Protein AF-W2SQP8-F1 (afdb_monomer_lite)

Sequence (62 aa):
MFLLILVLVGVPSSLAASCGGSGIPFRFEVLPTGSPVLGCAAPTCFGAGEGGNSLLHDSKFQ

Foldseek 3Di:
DVVVVVVVVPDPDDDDWDQDDLPWDWDWDQDPVRDIDIDTPDDPPDAADPPRHRSSPPTDDD

pLDDT: mean 83.63, std 8.28, range [65.31, 97.5]

Structure (mmCIF, N/CA/C/O backbone):
data_AF-W2SQP8-F1
#
_entry.id   AF-W2SQP8-F1
#
loop_
_atom_site.group_PDB
_atom_site.id
_atom_site.type_symbol
_atom_site.label_atom_id
_atom_site.label_alt_id
_atom_site.label_comp_id
_atom_site.label_asym_id
_atom_site.label_entity_id
_atom_site.label_seq_id
_atom_site.pdbx_PDB_ins_code
_atom_site.Cartn_x
_atom_site.Cartn_y
_atom_site.Cartn_z
_atom_site.occupancy
_atom_site.B_iso_or_equiv
_atom_site.auth_seq_id
_atom_site.auth_comp_id
_atom_site.auth_asym_id
_atom_site.auth_atom_id
_atom_site.pdbx_PDB_model_num
ATOM 1 N N . MET A 1 1 ? 2.553 10.190 35.797 1.00 72.31 1 MET A N 1
ATOM 2 C CA . MET A 1 1 ? 3.612 9.912 34.797 1.00 72.31 1 MET A CA 1
ATOM 3 C C . MET A 1 1 ? 3.912 8.420 34.639 1.00 72.31 1 MET A C 1
ATOM 5 O O . MET A 1 1 ? 4.010 7.967 33.512 1.00 72.31 1 MET A O 1
ATOM 9 N N . PHE A 1 2 ? 4.014 7.645 35.728 1.00 85.69 2 PHE A N 1
ATOM 10 C CA . PHE A 1 2 ? 4.362 6.211 35.684 1.00 85.69 2 PHE A CA 1
ATOM 11 C C . PHE A 1 2 ? 3.396 5.354 34.841 1.00 85.69 2 PHE A C 1
ATOM 13 O O . PHE A 1 2 ? 3.817 4.516 34.053 1.00 85.69 2 PHE A O 1
ATOM 20 N N . LEU A 1 3 ? 2.095 5.637 34.951 1.00 88.56 3 LEU A N 1
ATOM 21 C CA . LEU A 1 3 ? 1.031 4.955 34.208 1.00 88.56 3 LEU A CA 1
ATOM 22 C C . LEU A 1 3 ? 1.140 5.173 32.687 1.00 88.56 3 LEU A C 1
ATOM 24 O O . LEU A 1 3 ? 0.946 4.245 31.916 1.00 88.56 3 LEU A O 1
ATOM 28 N N . LEU A 1 4 ? 1.527 6.379 32.259 1.00 86.50 4 LEU A N 1
ATOM 29 C CA . LEU A 1 4 ? 1.726 6.713 30.846 1.00 86.50 4 LEU A CA 1
ATOM 30 C C . LEU A 1 4 ? 2.912 5.938 30.250 1.00 86.50 4 LEU A C 1
ATOM 32 O O . LEU A 1 4 ? 2.808 5.412 29.149 1.00 86.50 4 LEU A O 1
ATOM 36 N N . ILE A 1 5 ? 4.015 5.826 30.999 1.00 88.06 5 ILE A N 1
ATOM 37 C CA . ILE A 1 5 ? 5.211 5.081 30.576 1.00 88.06 5 ILE A CA 1
ATOM 38 C C . ILE A 1 5 ? 4.898 3.585 30.440 1.00 88.06 5 ILE A C 1
ATOM 40 O O . ILE A 1 5 ? 5.277 2.974 29.447 1.00 88.06 5 ILE A O 1
ATOM 44 N N . LEU A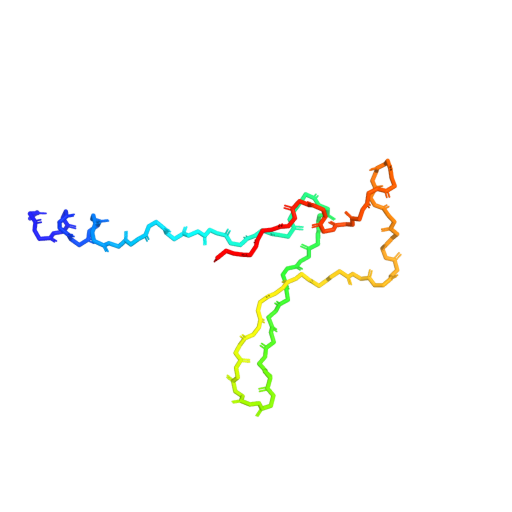 1 6 ? 4.154 3.012 31.390 1.00 88.88 6 LEU A N 1
ATOM 45 C CA . LEU A 1 6 ? 3.682 1.625 31.316 1.00 88.88 6 LEU A CA 1
ATOM 46 C C . LEU A 1 6 ? 2.830 1.365 30.068 1.00 88.88 6 LEU A C 1
ATOM 48 O O . LEU A 1 6 ? 3.014 0.347 29.406 1.00 88.88 6 LEU A O 1
ATOM 52 N N . VAL A 1 7 ? 1.939 2.298 29.722 1.00 85.88 7 VAL A N 1
ATOM 53 C CA . VAL A 1 7 ? 1.119 2.200 28.506 1.00 85.88 7 VAL A CA 1
ATOM 54 C C . VAL A 1 7 ? 1.991 2.266 27.251 1.00 85.88 7 VAL A C 1
ATOM 56 O O . VAL A 1 7 ? 1.860 1.409 26.388 1.00 85.88 7 VAL A O 1
ATOM 59 N N . LEU A 1 8 ? 2.920 3.218 27.158 1.00 84.31 8 LEU A N 1
ATOM 60 C CA . LEU A 1 8 ? 3.798 3.375 25.989 1.00 84.31 8 LEU A CA 1
ATOM 61 C C . LEU A 1 8 ? 4.722 2.172 25.748 1.00 84.31 8 LEU A C 1
ATOM 63 O O . LEU A 1 8 ? 4.993 1.848 24.599 1.00 84.31 8 LEU A O 1
ATOM 67 N N . VAL A 1 9 ? 5.193 1.507 26.807 1.00 85.19 9 VAL A N 1
ATOM 68 C CA . VAL A 1 9 ? 6.050 0.310 26.698 1.00 85.19 9 VAL A CA 1
ATOM 69 C C . VAL A 1 9 ? 5.239 -0.949 26.369 1.00 85.19 9 VAL A C 1
ATOM 71 O O . VAL A 1 9 ? 5.761 -1.870 25.745 1.00 85.19 9 VAL A O 1
ATOM 74 N N . GLY A 1 10 ? 3.970 -1.004 26.780 1.00 81.50 10 GLY A N 1
ATOM 75 C CA . GLY A 1 10 ? 3.079 -2.134 26.506 1.00 81.50 10 GLY A CA 1
ATOM 76 C C . GLY A 1 10 ? 2.461 -2.128 25.106 1.00 81.50 10 GLY A C 1
ATOM 77 O O . GLY A 1 10 ? 1.949 -3.159 24.670 1.00 81.50 10 GLY A O 1
ATOM 78 N N . VAL A 1 11 ? 2.492 -0.995 24.398 1.00 80.25 11 VAL A N 1
ATOM 79 C CA . VAL A 1 11 ? 2.024 -0.913 23.011 1.00 80.25 11 VAL A CA 1
ATOM 80 C C . VAL A 1 11 ? 3.124 -1.476 22.104 1.00 80.25 11 VAL A C 1
ATOM 82 O O . VAL A 1 11 ? 4.213 -0.899 22.060 1.00 80.25 11 VAL A O 1
ATOM 85 N N . PRO A 1 12 ? 2.884 -2.588 21.380 1.00 73.44 12 PRO A N 1
ATOM 86 C CA . PRO A 1 12 ? 3.849 -3.080 20.406 1.00 73.44 12 PRO A CA 1
ATOM 87 C C . PRO A 1 12 ? 4.128 -1.975 19.389 1.00 73.44 12 PRO A C 1
ATOM 89 O O . PRO A 1 12 ? 3.216 -1.246 18.992 1.00 73.44 12 PRO A O 1
ATOM 92 N N . SER A 1 13 ? 5.387 -1.835 18.976 1.00 69.44 13 SER A N 1
ATOM 93 C CA . SER A 1 13 ? 5.781 -0.886 17.939 1.00 69.44 13 SER A CA 1
ATOM 94 C C . SER A 1 13 ? 4.885 -1.086 16.717 1.00 69.44 13 SER A C 1
ATOM 96 O O . SER A 1 13 ? 4.924 -2.138 16.081 1.00 69.44 13 SER A O 1
ATOM 98 N N . SER A 1 14 ? 4.045 -0.093 16.412 1.00 65.31 14 SER A N 1
ATOM 99 C CA . SER A 1 14 ? 3.169 -0.143 15.247 1.00 65.31 14 SER A CA 1
ATOM 100 C C . SER A 1 14 ? 4.044 -0.168 14.001 1.00 65.31 14 SER A C 1
ATOM 102 O O . SER A 1 14 ? 4.693 0.828 13.669 1.00 65.31 14 SER A O 1
ATOM 104 N N . LEU A 1 15 ? 4.103 -1.320 13.341 1.00 72.69 15 LEU A N 1
ATOM 105 C CA . LEU A 1 15 ? 4.783 -1.462 12.065 1.00 72.69 15 LEU A CA 1
ATOM 106 C C . LEU A 1 15 ? 3.961 -0.706 11.020 1.00 72.69 15 LEU A C 1
ATOM 108 O O . LEU A 1 15 ? 2.745 -0.869 10.927 1.00 72.69 15 LEU A O 1
ATOM 112 N N . ALA A 1 16 ? 4.617 0.173 10.270 1.00 78.62 16 ALA A N 1
ATOM 113 C CA . ALA A 1 16 ? 3.978 0.846 9.153 1.00 78.62 16 ALA A CA 1
ATOM 114 C C . ALA A 1 16 ? 3.960 -0.093 7.942 1.00 78.62 16 ALA A C 1
ATOM 116 O O . ALA A 1 16 ? 4.954 -0.761 7.652 1.00 78.62 16 ALA A O 1
ATOM 117 N N . ALA A 1 17 ? 2.846 -0.106 7.213 1.00 86.75 17 ALA A N 1
ATOM 118 C CA . ALA A 1 17 ? 2.813 -0.699 5.885 1.00 86.75 17 ALA A CA 1
ATOM 119 C C . ALA A 1 17 ? 3.500 0.239 4.879 1.00 86.75 17 ALA A C 1
ATOM 121 O O . ALA A 1 17 ? 3.434 1.462 5.015 1.00 86.75 17 ALA A O 1
ATOM 122 N N . SER A 1 18 ? 4.137 -0.325 3.855 1.00 88.25 18 SER A N 1
ATOM 123 C CA . SER A 1 18 ? 4.775 0.421 2.769 1.00 88.25 18 SER A CA 1
ATOM 124 C C . SER A 1 18 ? 4.469 -0.222 1.423 1.00 88.25 18 SER A C 1
ATOM 126 O O . SER A 1 18 ? 4.584 -1.436 1.273 1.00 88.25 18 SER A O 1
ATOM 128 N N . CYS A 1 19 ? 4.141 0.603 0.430 1.00 88.19 19 CYS A N 1
ATOM 129 C CA . CYS A 1 19 ? 4.049 0.187 -0.970 1.00 88.19 19 CYS A CA 1
ATOM 130 C C . CYS A 1 19 ? 5.348 0.370 -1.757 1.00 88.19 19 CYS A C 1
ATOM 132 O O . CYS A 1 19 ? 5.337 0.272 -2.983 1.00 88.19 19 CYS A O 1
ATOM 134 N N . GLY A 1 20 ? 6.456 0.600 -1.051 1.00 86.44 20 GLY A N 1
ATOM 135 C CA . GLY A 1 20 ? 7.757 0.814 -1.664 1.00 86.44 20 GLY A CA 1
ATOM 136 C C . GLY A 1 20 ? 7.946 2.223 -2.228 1.00 86.44 20 GLY A C 1
ATOM 137 O O . GLY A 1 20 ? 7.134 3.124 -2.003 1.00 86.44 20 GLY A O 1
ATOM 138 N N . GLY A 1 21 ? 9.044 2.416 -2.959 1.00 79.19 21 GLY A N 1
ATOM 139 C CA . GLY A 1 21 ? 9.471 3.688 -3.549 1.00 79.19 21 GLY A CA 1
ATOM 140 C C . GLY A 1 21 ? 8.854 4.012 -4.914 1.00 79.19 21 GLY A C 1
ATOM 141 O O . GLY A 1 21 ? 9.057 5.108 -5.427 1.00 79.19 21 GLY A O 1
ATOM 142 N N . SER A 1 22 ? 8.075 3.099 -5.501 1.00 74.50 22 SER A N 1
ATOM 143 C CA . SER A 1 22 ? 7.551 3.210 -6.875 1.00 74.50 22 SER A CA 1
ATOM 144 C C . SER A 1 22 ? 6.387 4.207 -7.054 1.00 74.50 22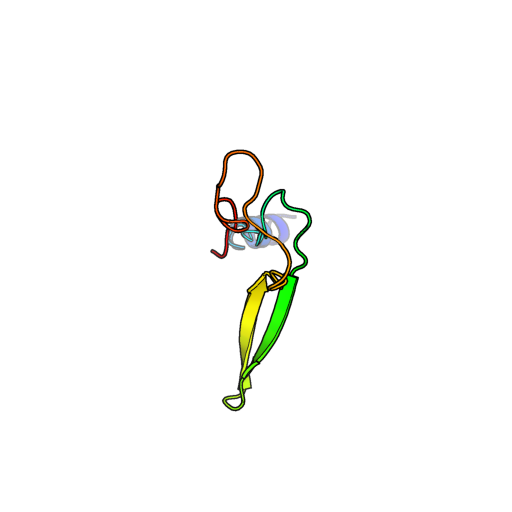 SER A C 1
ATOM 146 O O . SER A 1 22 ? 5.756 4.228 -8.108 1.00 74.50 22 SER A O 1
ATOM 148 N N . GLY A 1 23 ? 6.047 5.009 -6.035 1.00 77.31 23 GLY A N 1
ATOM 149 C CA . GLY A 1 23 ? 4.909 5.943 -6.078 1.00 77.31 23 GLY A CA 1
ATOM 150 C C . GLY A 1 23 ? 3.533 5.262 -6.137 1.00 77.31 23 GLY A C 1
ATOM 151 O O . GLY A 1 23 ? 2.538 5.901 -6.477 1.00 77.31 23 GLY A O 1
ATOM 152 N N . ILE A 1 24 ? 3.469 3.965 -5.820 1.00 86.50 24 ILE A N 1
ATOM 153 C CA . ILE A 1 24 ? 2.244 3.163 -5.856 1.00 86.50 24 ILE A CA 1
ATOM 154 C C . ILE A 1 24 ? 1.388 3.478 -4.618 1.00 86.50 24 ILE A C 1
ATOM 156 O O . ILE A 1 24 ? 1.887 3.368 -3.495 1.00 86.50 24 ILE A O 1
ATOM 160 N N . PRO A 1 25 ? 0.103 3.843 -4.779 1.00 88.56 25 PRO A N 1
ATOM 161 C CA . PRO A 1 25 ? -0.756 4.147 -3.643 1.00 88.56 25 PRO A CA 1
ATOM 162 C C . PRO A 1 25 ? -1.195 2.882 -2.898 1.00 88.56 25 PRO A C 1
ATOM 164 O O . PRO A 1 25 ? -1.249 1.781 -3.454 1.00 88.56 25 PRO A O 1
ATOM 167 N N . PHE A 1 26 ? -1.579 3.052 -1.633 1.00 91.44 26 PHE A N 1
ATOM 168 C CA . PHE A 1 26 ? -2.228 1.988 -0.872 1.00 91.44 26 PHE A CA 1
ATOM 169 C C . PHE A 1 26 ? -3.607 1.660 -1.442 1.00 91.44 26 PHE A C 1
ATOM 171 O O . PHE A 1 26 ? -4.339 2.528 -1.919 1.00 91.44 26 PHE A O 1
ATOM 178 N N . ARG A 1 27 ? -3.979 0.389 -1.324 1.00 91.25 27 ARG A N 1
ATOM 179 C CA . ARG A 1 27 ? -5.316 -0.124 -1.590 1.00 91.25 27 ARG A CA 1
ATOM 180 C C . ARG A 1 27 ? -5.903 -0.661 -0.299 1.00 91.25 27 ARG A C 1
ATOM 182 O O . ARG A 1 27 ? -5.315 -1.544 0.316 1.00 91.25 27 ARG A O 1
ATOM 189 N N . PHE A 1 28 ? -7.079 -0.171 0.060 1.00 92.50 28 PHE A N 1
ATOM 190 C CA . PHE A 1 28 ? -7.886 -0.723 1.138 1.00 92.50 28 PHE A CA 1
ATOM 191 C C . PHE A 1 28 ? -9.190 -1.260 0.552 1.00 92.50 28 PHE A C 1
ATOM 193 O O . PHE A 1 28 ? -9.872 -0.554 -0.190 1.00 92.50 28 PHE A O 1
ATOM 200 N N . GLU A 1 29 ? -9.522 -2.506 0.865 1.00 95.00 29 GLU A N 1
ATOM 201 C CA . GLU A 1 29 ? -10.754 -3.162 0.433 1.00 95.00 29 GLU A CA 1
ATOM 202 C C . GLU A 1 29 ? -11.387 -3.920 1.597 1.00 95.00 29 GLU A C 1
ATOM 204 O O . GLU A 1 29 ? -10.688 -4.503 2.419 1.00 95.00 29 GLU A O 1
ATOM 209 N N . VAL A 1 30 ? -12.717 -3.945 1.642 1.00 96.69 30 VAL A N 1
ATOM 210 C CA . VAL A 1 30 ? -13.475 -4.814 2.545 1.00 96.69 30 VAL A CA 1
ATOM 211 C C . VAL A 1 30 ? -14.082 -5.936 1.710 1.00 96.69 30 VAL A C 1
ATOM 213 O O . VAL A 1 30 ? -14.882 -5.677 0.811 1.00 96.69 30 VAL A O 1
ATOM 216 N N . LEU A 1 31 ? -13.686 -7.179 1.986 1.00 95.69 31 LEU A N 1
ATOM 217 C CA . LEU A 1 31 ? -14.207 -8.359 1.295 1.00 95.69 31 LEU A CA 1
ATOM 218 C C . LEU A 1 31 ? -15.696 -8.576 1.622 1.00 95.69 31 LEU A C 1
ATOM 220 O O . LEU A 1 31 ? -16.158 -8.130 2.673 1.00 95.69 31 LEU A O 1
ATOM 224 N N . PRO A 1 32 ? -16.451 -9.340 0.807 1.00 97.50 32 PRO A N 1
ATOM 225 C CA . PRO A 1 32 ? -17.842 -9.699 1.115 1.00 97.50 32 PRO A CA 1
ATOM 226 C C . PRO A 1 32 ? -18.027 -10.409 2.465 1.00 97.50 32 PRO A C 1
ATOM 228 O O . PRO A 1 32 ? -19.109 -10.381 3.041 1.00 97.50 32 PRO A O 1
ATOM 231 N N . THR A 1 33 ? -16.965 -11.026 2.991 1.00 97.31 33 THR A N 1
ATOM 232 C CA . THR A 1 33 ? -16.915 -11.625 4.334 1.00 97.31 33 THR A CA 1
ATOM 233 C C . THR A 1 33 ? -16.845 -10.591 5.465 1.00 97.31 33 THR A C 1
ATOM 235 O O . THR A 1 33 ? -16.901 -10.963 6.632 1.00 97.31 33 THR A O 1
ATOM 238 N N . GLY A 1 34 ? -16.672 -9.306 5.141 1.00 96.44 34 GLY A N 1
ATOM 239 C CA . GLY A 1 34 ? -16.407 -8.217 6.081 1.00 96.44 34 GLY A CA 1
ATOM 240 C C . GLY A 1 34 ? -14.931 -8.056 6.459 1.00 96.44 34 GLY A C 1
ATOM 241 O O . GLY A 1 34 ? -14.592 -7.157 7.225 1.00 96.44 34 GLY A O 1
ATOM 242 N N . SER A 1 35 ? -14.037 -8.903 5.941 1.00 96.25 35 SER A N 1
ATOM 243 C CA . SER A 1 35 ? -12.609 -8.854 6.269 1.00 96.25 35 SER A CA 1
ATOM 244 C C . SER A 1 35 ? -11.913 -7.692 5.542 1.00 96.25 35 SER A C 1
ATOM 246 O O . SER A 1 35 ? -12.008 -7.622 4.313 1.00 96.25 35 SER A O 1
ATOM 248 N N . PRO A 1 36 ? -11.196 -6.798 6.247 1.00 92.69 36 PRO A N 1
ATOM 249 C CA . PRO A 1 36 ? -10.401 -5.759 5.606 1.00 92.69 36 PRO A CA 1
ATOM 250 C C . PRO A 1 36 ? -9.117 -6.345 5.008 1.00 92.69 36 PRO A C 1
ATOM 252 O O . PRO A 1 36 ? -8.451 -7.178 5.622 1.00 92.69 36 PRO A O 1
ATOM 255 N N . VAL A 1 37 ? -8.745 -5.867 3.827 1.00 92.12 37 VAL A N 1
ATOM 256 C CA . VAL A 1 37 ? -7.500 -6.191 3.131 1.00 92.12 3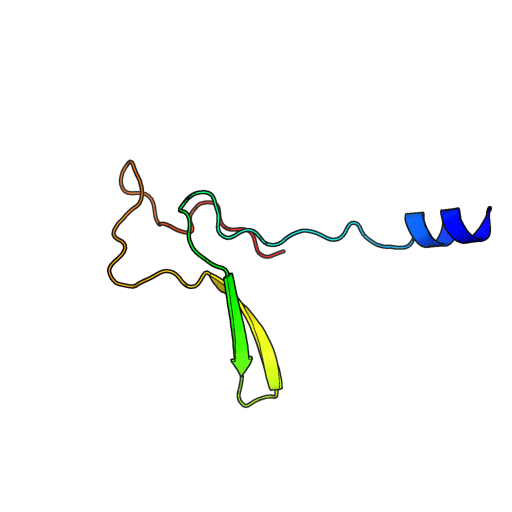7 VAL A CA 1
ATOM 257 C C . VAL A 1 37 ? -6.781 -4.888 2.814 1.00 92.12 37 VAL A C 1
ATOM 259 O O . VAL A 1 37 ? -7.341 -3.991 2.178 1.00 92.12 37 VAL A O 1
ATOM 262 N N . LEU A 1 38 ? -5.527 -4.797 3.249 1.00 90.00 38 LEU A N 1
ATOM 263 C CA . LEU A 1 38 ? -4.613 -3.722 2.889 1.00 90.00 38 LEU A CA 1
ATOM 264 C C . LEU A 1 38 ? -3.576 -4.269 1.903 1.00 90.00 38 LEU A C 1
ATOM 266 O O . LEU A 1 38 ? -3.006 -5.335 2.121 1.00 90.00 38 LEU A O 1
ATOM 270 N N . GLY A 1 39 ? -3.334 -3.536 0.825 1.00 90.56 39 GLY A N 1
ATOM 271 C CA . GLY A 1 39 ? -2.333 -3.874 -0.181 1.00 90.56 39 GLY A CA 1
ATOM 272 C C . GLY A 1 39 ? -1.870 -2.639 -0.944 1.00 90.56 39 GLY A C 1
ATOM 273 O O . GLY A 1 39 ?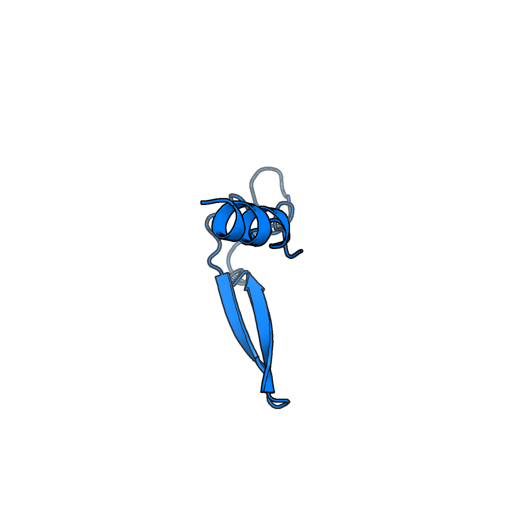 -2.115 -1.508 -0.522 1.00 90.56 39 GLY A O 1
ATOM 274 N N . CYS A 1 40 ? -1.231 -2.847 -2.093 1.00 90.88 40 CYS A N 1
ATOM 275 C CA . CYS A 1 40 ? -0.859 -1.771 -3.013 1.00 90.88 40 CYS A CA 1
ATOM 276 C C . CYS A 1 40 ? -1.758 -1.776 -4.247 1.00 90.88 40 CYS A C 1
ATOM 278 O O . CYS A 1 40 ? -2.007 -2.828 -4.836 1.00 90.88 40 CYS A O 1
ATOM 280 N N . ALA A 1 41 ? -2.217 -0.599 -4.667 1.00 89.88 41 ALA A N 1
ATOM 281 C CA . ALA A 1 41 ? -2.985 -0.405 -5.894 1.00 89.88 41 ALA A CA 1
ATOM 282 C C . ALA A 1 41 ? -2.037 -0.288 -7.099 1.00 89.88 41 ALA A C 1
ATOM 284 O O . ALA A 1 41 ? -1.981 0.749 -7.758 1.00 89.88 41 ALA A O 1
ATOM 285 N N . ALA A 1 42 ? -1.266 -1.347 -7.366 1.00 85.50 42 ALA A N 1
ATOM 286 C CA . ALA A 1 42 ? -0.377 -1.398 -8.521 1.00 85.50 42 ALA A CA 1
ATOM 287 C C . ALA A 1 42 ? -1.196 -1.354 -9.827 1.00 85.50 42 ALA A C 1
ATOM 289 O O . ALA A 1 42 ? -1.992 -2.269 -10.065 1.00 85.50 42 ALA A O 1
ATOM 290 N N . PRO A 1 43 ? -1.042 -0.320 -10.674 1.00 79.00 43 PRO A N 1
ATOM 291 C CA . PRO A 1 43 ? -1.756 -0.249 -11.942 1.00 79.00 43 PRO A CA 1
ATOM 292 C C . PRO A 1 43 ? -1.244 -1.324 -12.899 1.00 79.00 43 PRO A C 1
ATOM 294 O O . PRO A 1 43 ? -0.042 -1.550 -12.999 1.00 79.00 43 PRO A O 1
ATOM 297 N N . THR A 1 44 ? -2.136 -1.922 -13.683 1.00 79.19 44 THR A N 1
ATOM 298 C CA . THR A 1 44 ? -1.764 -2.934 -14.688 1.00 79.19 44 THR A CA 1
ATOM 299 C C . THR A 1 44 ? -0.932 -2.368 -15.843 1.00 79.19 44 THR A C 1
ATOM 301 O O . THR A 1 44 ? -0.225 -3.115 -16.509 1.00 79.19 44 THR A O 1
ATOM 304 N N . CYS A 1 45 ? -1.004 -1.055 -16.086 1.00 74.94 45 CYS A N 1
ATOM 305 C CA . CYS A 1 45 ? -0.226 -0.358 -17.115 1.00 74.94 45 CYS A CA 1
ATOM 306 C C . CYS A 1 45 ? 1.176 0.054 -16.649 1.00 74.94 45 CYS A C 1
ATOM 308 O O . CYS A 1 45 ? 1.991 0.491 -17.459 1.00 74.94 45 CYS A O 1
ATOM 310 N N . PHE A 1 46 ? 1.439 -0.021 -15.348 1.00 75.44 46 PHE A N 1
ATOM 311 C CA . PHE A 1 46 ? 2.726 0.327 -14.774 1.00 75.44 46 PHE A CA 1
ATOM 312 C C . PHE A 1 46 ? 3.636 -0.890 -14.998 1.00 75.44 46 PHE A C 1
ATOM 314 O O . PHE A 1 46 ? 3.346 -1.981 -14.514 1.00 75.44 46 PHE A O 1
ATOM 321 N N . GLY A 1 47 ? 4.652 -0.735 -15.852 1.00 74.44 47 GLY A N 1
ATOM 322 C CA . GLY A 1 47 ? 5.555 -1.821 -16.250 1.00 74.44 47 GLY A CA 1
ATOM 323 C C . GLY A 1 47 ? 6.462 -2.297 -15.109 1.00 74.44 47 GLY A C 1
ATOM 324 O O . GLY A 1 47 ? 6.148 -2.148 -13.934 1.00 74.44 47 GLY A O 1
ATOM 325 N N . ALA A 1 48 ? 7.624 -2.858 -15.431 1.00 73.38 48 ALA A N 1
ATOM 326 C CA . ALA A 1 48 ? 8.633 -3.107 -14.405 1.00 73.38 48 ALA A CA 1
ATOM 327 C C . ALA A 1 48 ? 9.257 -1.782 -13.925 1.00 73.38 48 ALA A C 1
ATOM 329 O O . ALA A 1 48 ? 9.379 -0.833 -14.702 1.00 73.38 48 ALA A O 1
ATOM 330 N N . GLY A 1 49 ? 9.655 -1.726 -12.653 1.00 70.19 49 GLY A N 1
ATOM 331 C CA . GLY A 1 49 ? 10.454 -0.622 -12.123 1.00 70.19 49 GLY A CA 1
ATOM 332 C C . GLY A 1 49 ? 11.846 -0.584 -12.761 1.00 70.19 49 GLY A C 1
ATOM 333 O O . GLY A 1 49 ? 12.216 -1.472 -13.536 1.00 70.19 49 GLY A O 1
ATOM 334 N N . GLU A 1 50 ? 12.639 0.434 -12.423 1.00 68.88 50 GLU A N 1
ATOM 335 C CA . GLU A 1 50 ? 14.025 0.540 -12.896 1.00 68.88 50 GLU A CA 1
ATOM 336 C C . GLU A 1 50 ? 14.794 -0.780 -12.700 1.00 68.88 50 GLU A C 1
ATOM 338 O O . GLU A 1 50 ? 14.694 -1.450 -11.666 1.00 68.88 50 GLU A O 1
ATOM 343 N N . GLY A 1 51 ? 15.531 -1.187 -13.736 1.00 73.44 51 GLY A N 1
ATOM 344 C CA . GLY A 1 51 ? 16.272 -2.451 -13.745 1.00 73.44 51 GLY A CA 1
ATOM 345 C C . GLY A 1 51 ? 15.425 -3.713 -13.958 1.00 73.44 51 GLY A C 1
ATOM 346 O O . GLY A 1 51 ? 15.960 -4.810 -13.840 1.00 73.44 51 GLY A O 1
ATOM 347 N N . GLY A 1 52 ? 14.132 -3.593 -14.284 1.00 73.56 52 GLY A N 1
ATOM 348 C CA . GLY A 1 52 ? 13.264 -4.745 -14.567 1.00 73.56 52 GLY A CA 1
ATOM 349 C C . GLY A 1 52 ? 12.664 -5.403 -13.320 1.00 73.56 52 GLY A C 1
ATOM 350 O O . GLY A 1 52 ? 12.092 -6.489 -13.412 1.00 73.56 52 GLY A O 1
ATOM 351 N N . ASN A 1 53 ? 12.772 -4.755 -12.159 1.00 76.62 53 ASN A N 1
ATOM 352 C CA . ASN A 1 53 ? 12.235 -5.269 -10.902 1.00 76.62 53 ASN A CA 1
ATOM 353 C C . ASN A 1 53 ? 10.704 -5.165 -10.848 1.00 76.62 53 ASN A C 1
ATOM 355 O O . ASN A 1 53 ? 10.101 -4.251 -11.414 1.00 76.62 53 ASN A O 1
ATOM 359 N N . SER A 1 54 ? 10.063 -6.075 -10.109 1.00 80.62 54 SER A N 1
ATOM 360 C CA . SER A 1 54 ? 8.633 -5.946 -9.799 1.00 80.62 54 SER A CA 1
ATOM 361 C C . SER A 1 54 ? 8.373 -4.654 -9.019 1.00 80.62 54 SER A C 1
ATOM 363 O O . SER A 1 54 ? 9.130 -4.310 -8.116 1.00 80.62 54 SER A O 1
ATOM 365 N N . LEU A 1 55 ? 7.285 -3.944 -9.314 1.00 80.06 55 LEU A N 1
ATOM 366 C CA . LEU A 1 55 ? 6.969 -2.653 -8.682 1.00 80.06 55 LEU A CA 1
ATOM 367 C C . LEU A 1 55 ? 6.777 -2.722 -7.166 1.00 80.06 55 LEU A C 1
ATOM 369 O O . LEU A 1 55 ? 6.930 -1.711 -6.490 1.00 80.06 55 LEU A O 1
ATOM 373 N N . LEU A 1 56 ? 6.439 -3.907 -6.658 1.00 83.94 56 LEU A N 1
ATOM 374 C CA . LEU A 1 56 ? 6.195 -4.187 -5.243 1.00 83.94 56 LEU A CA 1
ATOM 375 C C . LEU A 1 56 ? 7.390 -4.871 -4.558 1.00 83.94 56 LEU A C 1
ATOM 377 O O . LEU A 1 56 ? 7.236 -5.369 -3.442 1.00 83.94 56 LEU A O 1
ATOM 381 N N . HIS A 1 57 ? 8.561 -4.942 -5.203 1.00 84.12 57 HIS A N 1
ATOM 382 C CA . HIS A 1 57 ? 9.734 -5.664 -4.685 1.00 84.12 57 HIS A CA 1
ATOM 383 C C . HIS A 1 57 ? 10.189 -5.199 -3.288 1.00 84.12 57 HIS A C 1
ATOM 385 O O . HIS A 1 57 ? 10.784 -5.972 -2.540 1.00 84.12 57 HIS A O 1
ATOM 3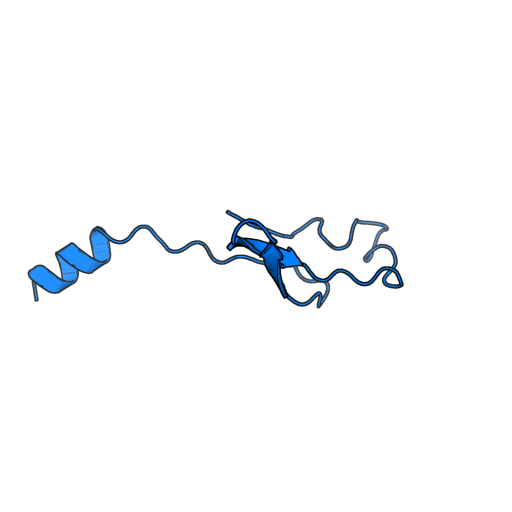91 N N . ASP A 1 58 ? 9.882 -3.959 -2.927 1.00 85.81 58 ASP A N 1
ATOM 392 C CA . ASP A 1 58 ? 10.208 -3.300 -1.666 1.00 85.81 58 ASP A CA 1
ATOM 393 C C . ASP A 1 58 ? 8.967 -2.990 -0.804 1.00 85.81 58 ASP A C 1
ATOM 395 O O . ASP A 1 58 ? 9.072 -2.324 0.229 1.00 85.81 58 ASP A O 1
ATOM 399 N N . SER A 1 59 ? 7.795 -3.513 -1.178 1.00 86.81 59 SER A N 1
ATOM 400 C CA . SER A 1 59 ? 6.580 -3.398 -0.367 1.00 86.81 59 SER A CA 1
ATOM 401 C C . SER A 1 59 ? 6.668 -4.227 0.925 1.00 86.81 59 SER A C 1
ATOM 403 O O . SER A 1 59 ? 7.298 -5.290 0.979 1.00 86.81 59 SER A O 1
ATOM 405 N N . LYS A 1 60 ? 6.055 -3.723 2.001 1.00 88.12 60 LYS A N 1
ATOM 406 C CA . LYS A 1 60 ? 6.046 -4.325 3.342 1.00 88.12 60 LYS A CA 1
ATOM 407 C C . LYS A 1 60 ? 4.645 -4.244 3.937 1.00 88.12 60 LYS A C 1
ATOM 409 O O . LYS A 1 60 ? 4.123 -3.155 4.153 1.00 88.12 60 LYS A O 1
ATOM 414 N N . PHE A 1 61 ? 4.074 -5.404 4.234 1.00 83.75 61 PHE A N 1
ATOM 415 C CA . PHE A 1 61 ? 2.830 -5.565 4.981 1.00 83.75 61 PHE A CA 1
ATOM 416 C C . PHE A 1 61 ? 3.135 -6.570 6.086 1.00 83.75 61 PHE A C 1
ATOM 418 O O . PHE A 1 61 ? 3.501 -7.706 5.781 1.00 83.75 61 PHE A O 1
ATOM 425 N N . GLN A 1 62 ? 3.125 -6.109 7.336 1.00 68.56 62 GLN A N 1
ATOM 426 C CA . GLN A 1 62 ? 3.686 -6.817 8.486 1.00 68.56 62 GLN A CA 1
ATOM 427 C C . GLN A 1 62 ? 2.667 -6.895 9.615 1.00 68.56 62 GLN A C 1
ATOM 429 O O . GLN A 1 62 ? 1.915 -5.908 9.778 1.00 68.5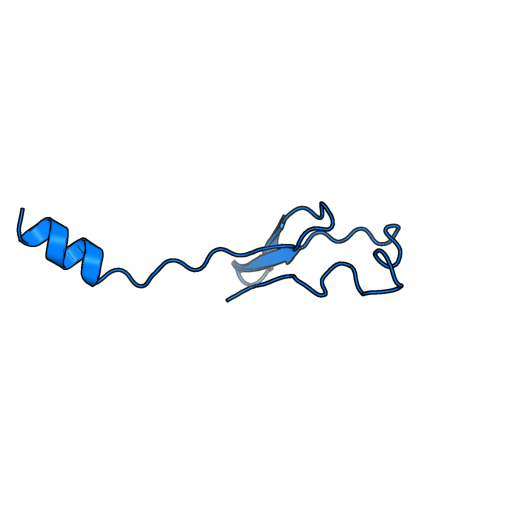6 62 GLN A O 1
#

Secondary structure (DSSP, 8-state):
-HHHHHHHHHS---PPPB--SS-PPEEEEE-TTS-EEEEE---TT----GGG--TTTT-B--

InterPro domains:
  IPR052140 Developmental Signaling Hedgehog-like [PTHR46706] (1-61)

Radius of gyration: 17.07 Å; chains: 1; bounding box: 34×22×53 Å

Organism: Necator americanus (NCBI:txid51031)